Protein AF-A0A2D6XL94-F1 (afdb_monomer_lite)

Sequence (128 aa):
MTKGVNNSNVMLLAEIIRPNKVKEWHERGYIGLADEISCDECKLSYSVQDYHTLMDAQKLAYFFFTEPNSMGLFLLCHGCLFKKIKKISGDELVDLIIMDEGHEYKCKFYPEDGEPDNPLFGESTPEW

Structure (mmCIF, N/CA/C/O backbone):
data_AF-A0A2D6XL94-F1
#
_entry.id   AF-A0A2D6XL94-F1
#
loop_
_atom_site.group_PDB
_atom_site.id
_atom_site.type_symbol
_atom_site.label_atom_id
_atom_site.label_alt_id
_atom_site.label_comp_id
_atom_site.label_asym_id
_atom_site.label_entity_id
_atom_site.label_seq_id
_atom_site.pdbx_PDB_ins_code
_atom_site.Cartn_x
_atom_site.Cartn_y
_atom_site.Cartn_z
_atom_site.occupancy
_atom_site.B_iso_or_equiv
_atom_site.auth_seq_id
_atom_site.auth_comp_id
_atom_site.auth_asym_id
_atom_site.auth_atom_id
_atom_site.pdbx_PDB_model_num
ATOM 1 N N . MET A 1 1 ? 32.837 -3.245 -28.653 1.00 38.38 1 MET A N 1
ATOM 2 C CA . MET A 1 1 ? 32.687 -3.413 -27.193 1.00 38.38 1 MET A CA 1
ATOM 3 C C . MET A 1 1 ? 31.223 -3.698 -26.924 1.00 38.38 1 MET A C 1
ATOM 5 O O . MET A 1 1 ? 30.390 -2.819 -27.091 1.00 38.38 1 MET A O 1
ATOM 9 N N . THR A 1 2 ? 30.908 -4.963 -26.671 1.00 39.50 2 THR A N 1
ATOM 10 C CA . THR A 1 2 ? 29.567 -5.466 -26.363 1.00 39.50 2 THR A CA 1
ATOM 11 C C . THR A 1 2 ? 29.091 -4.845 -25.054 1.00 39.50 2 THR A C 1
ATOM 13 O O . THR A 1 2 ? 29.718 -5.054 -24.017 1.00 39.50 2 THR A O 1
ATOM 16 N N . LYS A 1 3 ? 28.014 -4.052 -25.101 1.00 43.09 3 LYS A N 1
ATOM 17 C CA . LYS A 1 3 ? 27.296 -3.639 -23.892 1.00 43.09 3 LYS A CA 1
ATOM 18 C C . LYS A 1 3 ? 26.791 -4.921 -23.231 1.00 43.09 3 LYS A C 1
ATOM 20 O O . LYS A 1 3 ? 25.968 -5.619 -23.815 1.00 43.09 3 LYS A O 1
ATOM 25 N N . GLY A 1 4 ? 27.368 -5.268 -22.084 1.00 38.53 4 GLY A N 1
ATOM 26 C CA . GLY A 1 4 ? 26.878 -6.359 -21.256 1.00 38.53 4 GLY A CA 1
ATOM 27 C C . GLY A 1 4 ? 25.450 -6.031 -20.852 1.00 38.53 4 GLY A C 1
ATOM 28 O O . GLY A 1 4 ? 25.217 -5.044 -20.159 1.00 38.53 4 GLY A O 1
ATOM 29 N N . VAL A 1 5 ? 24.504 -6.814 -21.356 1.00 41.00 5 VAL A N 1
ATOM 30 C CA . VAL A 1 5 ? 23.124 -6.794 -20.889 1.00 41.00 5 VAL A CA 1
ATOM 31 C C . VAL A 1 5 ? 23.159 -7.447 -19.512 1.00 41.00 5 VAL A C 1
ATOM 33 O O . VAL A 1 5 ? 23.212 -8.671 -19.403 1.00 41.00 5 VAL A O 1
ATOM 36 N N . ASN A 1 6 ? 23.219 -6.635 -18.458 1.00 44.09 6 ASN A N 1
ATOM 37 C CA . ASN A 1 6 ? 22.933 -7.105 -17.109 1.00 44.09 6 ASN A CA 1
ATOM 38 C C . ASN A 1 6 ? 21.422 -7.350 -17.033 1.00 44.09 6 ASN A C 1
ATOM 40 O O . ASN A 1 6 ? 20.686 -6.511 -16.533 1.00 44.09 6 ASN A O 1
ATOM 44 N N . ASN A 1 7 ? 20.966 -8.487 -17.564 1.00 45.91 7 ASN A N 1
ATOM 45 C CA . ASN A 1 7 ? 19.612 -8.991 -17.344 1.00 45.91 7 ASN A CA 1
ATOM 46 C C . ASN A 1 7 ? 19.527 -9.538 -15.916 1.00 45.91 7 ASN A C 1
ATOM 48 O O . ASN A 1 7 ? 19.499 -10.748 -15.687 1.00 45.91 7 ASN A O 1
ATOM 52 N N . SER A 1 8 ? 19.539 -8.639 -14.941 1.00 55.88 8 SER A N 1
ATOM 53 C CA . SER A 1 8 ? 19.071 -8.967 -13.606 1.00 55.88 8 SER A CA 1
ATOM 54 C C . SER A 1 8 ? 17.566 -8.752 -13.629 1.00 55.88 8 SER A C 1
ATOM 56 O O . SER A 1 8 ? 17.131 -7.613 -13.509 1.00 55.88 8 SER A O 1
ATOM 58 N N . ASN A 1 9 ? 16.775 -9.817 -13.808 1.00 67.50 9 ASN A N 1
ATOM 59 C CA . ASN A 1 9 ? 15.337 -9.746 -13.533 1.00 67.50 9 ASN A CA 1
ATOM 60 C C . ASN A 1 9 ? 15.182 -9.202 -12.109 1.00 67.50 9 ASN A C 1
ATOM 62 O O . ASN A 1 9 ? 15.550 -9.874 -11.141 1.00 67.50 9 ASN A O 1
ATOM 66 N N . VAL A 1 10 ? 14.718 -7.961 -11.982 1.00 79.94 10 VAL A N 1
ATOM 67 C CA . VAL A 1 10 ? 14.484 -7.349 -10.678 1.00 79.94 10 VAL A CA 1
ATOM 68 C C . VAL A 1 10 ? 13.266 -8.049 -10.094 1.00 79.94 10 VAL A C 1
ATOM 70 O O . VAL A 1 10 ? 12.184 -8.012 -10.673 1.00 79.94 10 VAL A O 1
ATOM 73 N N . MET A 1 11 ? 13.460 -8.729 -8.967 1.00 87.81 11 MET A N 1
ATOM 74 C CA . MET A 1 11 ? 12.372 -9.312 -8.193 1.00 87.81 11 MET A CA 1
ATOM 75 C C . MET A 1 11 ? 12.003 -8.334 -7.085 1.00 87.81 11 MET A C 1
ATOM 77 O O . MET A 1 11 ? 12.845 -7.973 -6.262 1.00 87.81 11 MET A O 1
ATOM 81 N N . LEU A 1 12 ? 10.750 -7.896 -7.083 1.00 92.50 12 LEU A N 1
ATOM 82 C CA . LEU A 1 12 ? 10.195 -7.005 -6.076 1.00 92.50 12 LEU A CA 1
ATOM 83 C C . LEU A 1 12 ? 9.284 -7.779 -5.130 1.00 92.50 12 LEU A C 1
ATOM 85 O O . LEU A 1 12 ? 8.589 -8.701 -5.549 1.00 92.50 12 LEU A O 1
ATOM 89 N N . LEU A 1 13 ? 9.270 -7.377 -3.861 1.00 93.31 13 LEU A N 1
ATOM 90 C CA . LEU A 1 13 ? 8.427 -7.965 -2.826 1.00 93.31 13 LEU A CA 1
ATOM 91 C C . LEU A 1 13 ? 7.528 -6.883 -2.226 1.00 93.31 13 LEU A C 1
ATOM 93 O O . LEU A 1 13 ? 8.007 -5.813 -1.848 1.00 93.31 13 LEU A O 1
ATOM 97 N N . ALA A 1 14 ? 6.238 -7.179 -2.119 1.00 95.25 14 ALA A N 1
ATOM 98 C CA . ALA A 1 14 ? 5.270 -6.353 -1.415 1.00 95.25 14 ALA A CA 1
ATOM 99 C C . ALA A 1 14 ? 4.402 -7.231 -0.504 1.00 95.25 14 ALA A C 1
ATOM 101 O O . ALA A 1 14 ? 3.930 -8.276 -0.934 1.00 95.25 14 ALA A O 1
ATOM 102 N N . GLU A 1 15 ? 4.165 -6.818 0.737 1.00 96.31 15 GLU A N 1
ATOM 103 C CA . GLU A 1 15 ? 3.280 -7.523 1.674 1.00 96.31 15 GLU A CA 1
ATOM 104 C C . GLU A 1 15 ? 2.007 -6.719 1.906 1.00 96.31 15 GLU A C 1
ATOM 106 O O . GLU A 1 15 ? 2.074 -5.558 2.304 1.00 96.31 15 GLU A O 1
ATOM 111 N N . ILE A 1 16 ? 0.848 -7.330 1.666 1.00 96.94 16 ILE A N 1
ATOM 112 C CA . ILE A 1 16 ? -0.456 -6.723 1.923 1.00 96.94 16 ILE A CA 1
ATOM 113 C C . ILE A 1 16 ? -0.661 -6.550 3.427 1.00 96.94 16 ILE A C 1
ATOM 115 O O . ILE A 1 16 ? -0.489 -7.476 4.217 1.00 96.94 16 ILE A O 1
ATOM 119 N N . ILE A 1 17 ? -1.129 -5.369 3.824 1.00 96.75 17 ILE A N 1
ATOM 120 C CA . ILE A 1 17 ? -1.487 -5.092 5.214 1.00 96.75 17 ILE A CA 1
ATOM 121 C C . ILE A 1 17 ? -2.989 -5.229 5.363 1.00 96.75 17 ILE A C 1
ATOM 123 O O . ILE A 1 17 ? -3.753 -4.353 4.959 1.00 96.75 17 ILE A O 1
ATOM 127 N N . ARG A 1 18 ? -3.425 -6.330 5.968 1.00 96.50 18 ARG A N 1
ATOM 128 C CA . ARG A 1 18 ? -4.836 -6.550 6.290 1.00 96.50 18 ARG A CA 1
ATOM 129 C C . ARG A 1 18 ? -5.284 -5.632 7.445 1.00 96.50 18 ARG A C 1
ATOM 131 O O . ARG A 1 18 ? -4.485 -5.358 8.344 1.00 96.50 18 ARG A O 1
ATOM 138 N N . PRO A 1 19 ? -6.552 -5.176 7.486 1.00 96.50 19 PRO A N 1
ATOM 139 C CA . PRO A 1 19 ? -7.031 -4.253 8.520 1.00 96.50 19 PRO A CA 1
ATOM 140 C C . PRO A 1 19 ? -6.861 -4.805 9.945 1.00 96.50 19 PRO A C 1
ATOM 142 O O . PRO A 1 19 ? -6.456 -4.086 10.855 1.00 96.50 19 PRO A O 1
ATOM 145 N N . ASN A 1 20 ? -7.083 -6.111 10.129 1.00 95.50 20 ASN A N 1
ATOM 146 C CA . ASN A 1 20 ? -6.891 -6.823 11.399 1.00 95.50 20 ASN A CA 1
ATOM 147 C C . ASN A 1 20 ? -5.420 -6.878 11.869 1.00 95.50 20 ASN A C 1
ATOM 149 O O . ASN A 1 20 ? -5.170 -7.182 13.034 1.00 95.50 20 ASN A O 1
ATOM 153 N N . LYS A 1 21 ? -4.453 -6.578 10.994 1.00 95.88 21 LYS A N 1
ATOM 154 C CA . LYS A 1 21 ? -3.016 -6.558 11.297 1.00 95.88 21 LYS A CA 1
ATOM 155 C C . LYS A 1 21 ? -2.472 -5.170 11.618 1.00 95.88 21 LYS A C 1
ATOM 157 O O . LYS A 1 21 ? -1.360 -5.078 12.127 1.00 95.88 21 LYS A O 1
ATOM 162 N N . VAL A 1 22 ? -3.229 -4.094 11.384 1.00 96.06 22 VAL A N 1
ATOM 163 C CA . VAL A 1 22 ? -2.741 -2.714 11.591 1.00 96.06 22 VAL A CA 1
ATOM 164 C C . VAL A 1 22 ? -2.265 -2.491 13.027 1.00 96.06 22 VAL A C 1
ATOM 166 O O . VAL A 1 22 ? -1.158 -2.001 13.238 1.00 96.06 22 VAL A O 1
ATOM 169 N N . LYS A 1 23 ? -3.041 -2.944 14.018 1.00 96.06 23 LYS A N 1
ATOM 170 C CA . LYS A 1 23 ? -2.662 -2.837 15.433 1.00 96.06 23 LYS A CA 1
ATOM 171 C C . LYS A 1 23 ? -1.370 -3.595 15.758 1.00 96.06 23 LYS A C 1
ATOM 173 O O . LYS A 1 23 ? -0.511 -3.064 16.452 1.00 96.06 23 LYS A O 1
ATOM 178 N N . GLU A 1 24 ? -1.216 -4.809 15.232 1.00 95.19 24 GLU A N 1
ATOM 179 C CA . GLU A 1 24 ? -0.003 -5.617 15.418 1.00 95.19 24 GLU A CA 1
ATOM 180 C C . GLU A 1 24 ? 1.229 -4.901 14.838 1.00 95.19 24 GLU A C 1
ATOM 182 O O . GLU A 1 24 ? 2.286 -4.843 15.464 1.00 95.19 24 GLU A O 1
ATOM 187 N N . TRP A 1 25 ? 1.095 -4.303 13.654 1.00 94.81 25 TRP A N 1
ATOM 188 C CA . TRP A 1 25 ? 2.176 -3.554 13.013 1.00 94.81 25 TRP A CA 1
ATOM 189 C C . TRP A 1 25 ? 2.484 -2.217 13.695 1.00 94.81 25 TRP A C 1
ATOM 191 O O . TRP A 1 25 ? 3.644 -1.797 13.714 1.00 94.81 25 TRP A O 1
ATOM 201 N N . HIS A 1 26 ? 1.484 -1.581 14.305 1.00 95.75 26 HIS A N 1
ATOM 202 C CA . HIS A 1 26 ? 1.680 -0.426 15.176 1.00 95.75 26 HIS A CA 1
ATOM 203 C C . HIS A 1 26 ? 2.495 -0.787 16.425 1.00 95.75 26 HIS A C 1
ATOM 205 O O . HIS A 1 26 ? 3.475 -0.114 16.731 1.00 95.75 26 HIS A O 1
ATOM 211 N N . GLU A 1 27 ? 2.160 -1.889 17.103 1.00 96.44 27 GLU A N 1
ATOM 212 C CA . GLU A 1 27 ? 2.901 -2.374 18.281 1.00 96.44 27 GLU A CA 1
ATOM 213 C C . GLU A 1 27 ? 4.369 -2.702 17.956 1.00 96.44 27 GLU A C 1
ATOM 215 O O . GLU A 1 27 ? 5.249 -2.569 18.807 1.00 96.44 27 GLU A O 1
ATOM 220 N N . ARG A 1 28 ? 4.650 -3.080 16.704 1.00 94.06 28 ARG A N 1
ATOM 221 C CA . ARG A 1 28 ? 6.005 -3.304 16.176 1.00 94.06 28 ARG A CA 1
ATOM 222 C C . ARG A 1 28 ? 6.726 -2.021 15.732 1.00 94.06 28 ARG A C 1
ATOM 224 O O . ARG A 1 28 ? 7.903 -2.087 15.389 1.00 94.06 28 ARG A O 1
ATOM 231 N N . GLY A 1 29 ? 6.049 -0.872 15.732 1.00 93.69 29 GLY A N 1
ATOM 232 C CA . GLY A 1 29 ? 6.619 0.436 15.397 1.00 93.69 29 GLY A CA 1
ATOM 233 C C . GLY A 1 29 ? 6.666 0.777 13.904 1.00 93.69 29 GLY A C 1
ATOM 234 O O . GLY A 1 29 ? 7.317 1.753 13.539 1.00 93.69 29 GLY A O 1
ATOM 235 N N . TYR A 1 30 ? 5.993 0.008 13.042 1.00 91.81 30 TYR A N 1
ATOM 236 C CA . TYR A 1 30 ? 5.971 0.255 11.591 1.00 91.81 30 TYR A CA 1
ATOM 237 C C . TYR A 1 30 ? 4.801 1.132 11.136 1.00 91.81 30 TYR A C 1
ATOM 239 O O . TYR A 1 30 ? 4.859 1.720 10.060 1.00 91.81 30 TYR A O 1
ATOM 247 N N . ILE A 1 31 ? 3.743 1.231 11.946 1.00 94.75 31 ILE A N 1
ATOM 248 C CA . ILE A 1 31 ? 2.592 2.108 11.698 1.00 94.75 31 ILE A CA 1
ATOM 249 C C . ILE A 1 31 ? 2.478 3.097 12.856 1.00 94.75 31 ILE A C 1
ATOM 251 O O . ILE A 1 31 ? 2.540 2.713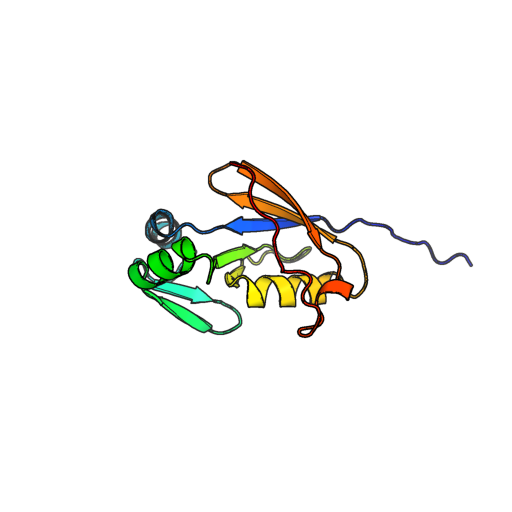 14.023 1.00 94.75 31 ILE A O 1
ATOM 255 N N . GLY A 1 32 ? 2.323 4.384 12.541 1.00 91.75 32 GLY A N 1
ATOM 256 C CA . GLY A 1 32 ? 2.335 5.452 13.545 1.00 91.75 32 GLY A CA 1
ATOM 257 C C . GLY A 1 32 ? 1.148 5.425 14.512 1.00 91.75 32 GLY A C 1
ATOM 258 O O . GLY A 1 32 ? 1.316 5.761 15.682 1.00 91.75 32 GLY A O 1
ATOM 259 N N . LEU A 1 33 ? -0.028 4.993 14.049 1.00 92.44 33 LEU A N 1
ATOM 260 C CA . LEU A 1 33 ? -1.273 4.967 14.820 1.00 92.44 33 LEU A CA 1
ATOM 261 C C . LEU A 1 33 ? -1.901 3.568 14.789 1.00 92.44 33 LEU A C 1
ATOM 263 O O . LEU A 1 33 ? -1.807 2.858 13.793 1.00 92.44 33 LEU A O 1
ATOM 267 N N . ALA A 1 34 ? -2.539 3.166 15.889 1.00 93.31 34 ALA A N 1
ATOM 268 C CA . ALA A 1 34 ? -3.139 1.835 16.022 1.00 93.31 34 ALA A CA 1
ATOM 269 C C . ALA A 1 34 ? -4.462 1.681 15.250 1.00 93.31 34 ALA A C 1
ATOM 271 O O . ALA A 1 34 ? -4.881 0.561 14.954 1.00 93.31 34 ALA A O 1
ATOM 272 N N . ASP A 1 35 ? -5.134 2.798 14.981 1.00 95.75 35 ASP A N 1
ATOM 273 C CA . ASP A 1 35 ? -6.485 2.911 14.433 1.00 95.75 35 ASP A CA 1
ATOM 274 C C . ASP A 1 35 ? -6.533 3.645 13.084 1.00 95.75 35 ASP A C 1
ATOM 276 O O . ASP A 1 35 ? -7.615 3.845 12.531 1.00 95.75 35 ASP A O 1
ATOM 280 N N . GLU A 1 36 ? -5.373 3.970 12.512 1.00 96.88 36 GLU A N 1
ATOM 281 C CA . GLU A 1 36 ? -5.232 4.614 11.207 1.00 96.88 36 GLU A CA 1
ATOM 282 C C . GLU A 1 36 ? -4.129 3.934 10.383 1.00 96.88 36 GLU A C 1
ATOM 284 O O . GLU A 1 36 ? -3.124 3.465 10.916 1.00 96.88 36 GLU A O 1
ATOM 289 N N . ILE A 1 37 ? -4.298 3.914 9.062 1.00 97.69 37 ILE A N 1
ATOM 290 C CA . ILE A 1 37 ? -3.259 3.538 8.103 1.00 97.69 37 ILE A CA 1
ATOM 291 C C . ILE A 1 37 ? -3.041 4.686 7.114 1.00 97.69 37 ILE A C 1
ATOM 293 O O . ILE A 1 37 ? -4.005 5.289 6.644 1.00 97.69 37 ILE A O 1
ATOM 297 N N . SER A 1 38 ? -1.783 5.005 6.796 1.00 97.69 38 SER A N 1
ATOM 298 C CA . SER A 1 38 ? -1.431 6.155 5.953 1.00 97.69 38 SER A CA 1
ATOM 299 C C . SER A 1 38 ? -0.343 5.815 4.945 1.00 97.69 38 SER A C 1
ATOM 301 O O . SER A 1 38 ? 0.567 5.050 5.235 1.00 97.69 38 SER A O 1
ATOM 303 N N . CYS A 1 39 ? -0.438 6.373 3.739 1.00 97.88 39 CYS A N 1
ATOM 304 C CA . CYS A 1 39 ? 0.550 6.147 2.686 1.00 97.88 39 CYS A CA 1
ATOM 305 C C . CYS A 1 39 ? 1.757 7.060 2.898 1.00 97.88 39 CYS A C 1
ATOM 307 O O . CYS A 1 39 ? 1.608 8.282 2.952 1.00 97.88 39 CYS A O 1
ATOM 309 N N . ASP A 1 40 ? 2.962 6.503 2.894 1.00 96.12 40 ASP A N 1
ATOM 310 C CA . ASP A 1 40 ? 4.195 7.267 3.055 1.00 96.12 40 ASP A CA 1
ATOM 311 C C . ASP A 1 40 ? 4.446 8.260 1.914 1.00 96.12 40 ASP A C 1
ATOM 313 O O . ASP A 1 40 ? 5.082 9.291 2.143 1.00 96.12 40 ASP A O 1
ATOM 317 N N . GLU A 1 41 ? 3.929 8.006 0.707 1.00 95.38 41 GLU A N 1
ATOM 318 C CA . GLU A 1 41 ? 4.156 8.866 -0.463 1.00 95.38 4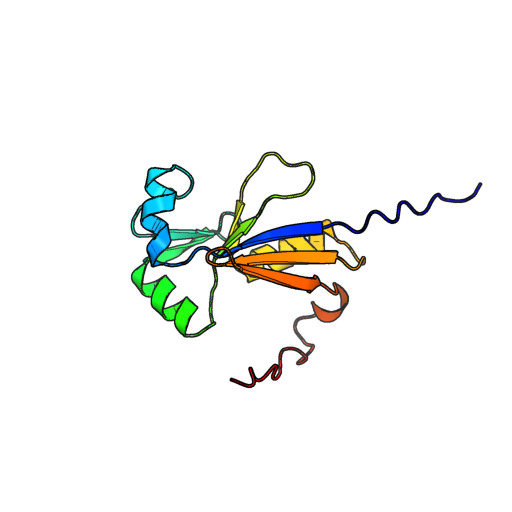1 GLU A CA 1
ATOM 319 C C . GLU A 1 41 ? 3.032 9.895 -0.662 1.00 95.38 41 GLU A C 1
ATOM 321 O O . GLU A 1 41 ? 3.297 11.095 -0.644 1.00 95.38 41 GLU A O 1
ATOM 326 N N . CYS A 1 42 ? 1.772 9.469 -0.818 1.00 97.06 42 CYS A N 1
ATOM 327 C CA . CYS A 1 42 ? 0.663 10.401 -1.082 1.00 97.06 42 CYS A CA 1
ATOM 328 C C . CYS A 1 42 ? -0.018 10.963 0.171 1.00 97.06 42 CYS A C 1
ATOM 330 O O . CYS A 1 42 ? -0.888 11.821 0.038 1.00 97.06 42 CYS A O 1
ATOM 332 N N . LYS A 1 43 ? 0.347 10.481 1.367 1.00 96.56 43 LYS A N 1
ATOM 333 C CA . LYS A 1 43 ? -0.207 10.906 2.665 1.00 96.56 43 LYS A CA 1
ATOM 334 C C . LYS A 1 43 ? -1.715 10.703 2.841 1.00 96.56 43 LYS A C 1
ATOM 336 O O . LYS A 1 43 ? -2.269 11.173 3.828 1.00 96.56 43 LYS A O 1
ATOM 341 N N . LEU A 1 44 ? -2.378 9.987 1.926 1.00 96.19 44 LEU A N 1
ATOM 342 C CA . LEU A 1 44 ? -3.757 9.549 2.134 1.00 96.19 44 LEU A CA 1
ATOM 343 C C . LEU A 1 44 ? -3.800 8.593 3.323 1.00 96.19 44 LEU A C 1
ATOM 345 O O . LEU A 1 44 ? -3.096 7.574 3.314 1.00 96.19 44 LEU A O 1
ATOM 349 N N . SER A 1 45 ? -4.635 8.932 4.300 1.00 97.06 45 SER A N 1
ATOM 350 C CA . SER A 1 45 ? -4.889 8.131 5.485 1.00 97.06 45 SER A CA 1
ATOM 351 C C . SER A 1 45 ? -6.363 7.771 5.610 1.00 97.06 45 SER A C 1
ATOM 353 O O . SER A 1 45 ? -7.242 8.483 5.120 1.00 97.06 45 SER A O 1
ATOM 355 N N . TYR A 1 46 ? -6.614 6.634 6.250 1.00 97.81 46 TYR A N 1
ATOM 356 C CA . TYR A 1 46 ? -7.948 6.131 6.542 1.00 97.81 46 TYR A CA 1
ATOM 357 C C . TYR A 1 46 ? -7.960 5.538 7.940 1.00 97.81 46 TYR A C 1
ATOM 359 O O . TYR A 1 46 ? -6.990 4.894 8.352 1.00 97.81 46 TYR A O 1
ATOM 367 N N . SER A 1 47 ? -9.087 5.685 8.637 1.00 98.38 47 SER A N 1
ATOM 368 C CA . SER A 1 47 ? -9.334 4.872 9.824 1.00 98.38 47 SER A CA 1
ATOM 369 C C . SER A 1 47 ? -9.278 3.386 9.448 1.00 98.38 47 SER A C 1
ATOM 371 O O . SER A 1 47 ? -9.582 3.011 8.312 1.00 98.38 47 SER A O 1
ATOM 373 N N . VAL A 1 48 ? -8.922 2.508 10.387 1.00 97.69 48 VAL A N 1
ATOM 374 C CA . VAL A 1 48 ? -8.900 1.053 10.137 1.00 97.69 48 VAL A CA 1
ATOM 375 C C . VAL A 1 48 ? -10.271 0.543 9.673 1.00 97.69 48 VAL A C 1
ATOM 377 O O . VAL A 1 48 ? -10.337 -0.361 8.841 1.00 97.69 48 VAL A O 1
ATOM 380 N N . GLN A 1 49 ? -11.364 1.143 10.155 1.00 97.94 49 GLN A N 1
ATOM 381 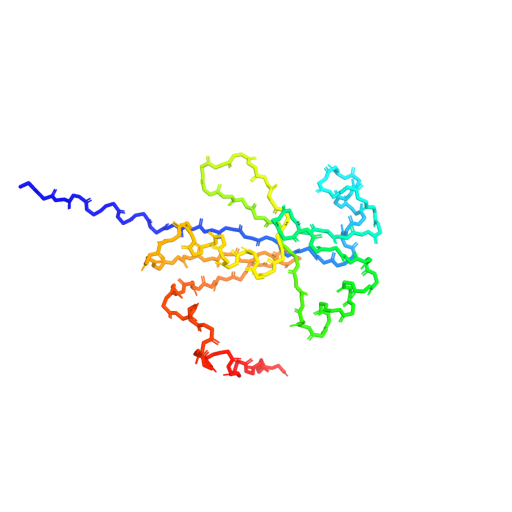C CA . GLN A 1 49 ? -12.725 0.793 9.744 1.00 97.94 49 GLN A CA 1
ATOM 382 C C . GLN A 1 49 ? -13.021 1.196 8.289 1.00 97.94 49 GLN A C 1
ATOM 384 O O . GLN A 1 49 ? -13.568 0.396 7.523 1.00 97.94 49 GLN A O 1
ATOM 389 N N . ASP A 1 50 ? -12.643 2.412 7.889 1.00 98.25 50 ASP A N 1
ATOM 390 C CA . ASP A 1 50 ? -12.803 2.858 6.501 1.00 98.25 50 ASP A CA 1
ATOM 391 C C . ASP A 1 50 ? -11.911 2.039 5.572 1.00 98.25 50 ASP A C 1
ATOM 393 O O . ASP A 1 50 ? -12.348 1.601 4.507 1.00 98.25 50 ASP A O 1
ATOM 397 N N . TYR A 1 51 ? -10.677 1.765 6.002 1.00 98.00 51 TYR A N 1
ATOM 398 C CA . TYR A 1 51 ? -9.755 0.927 5.253 1.00 98.00 51 TYR A CA 1
ATOM 399 C C . TYR A 1 51 ? -10.315 -0.481 5.040 1.00 98.00 51 TYR A C 1
ATOM 401 O O . TYR A 1 51 ? -10.282 -0.973 3.916 1.00 98.00 51 TYR A O 1
ATOM 409 N N . HIS A 1 52 ? -10.891 -1.101 6.074 1.00 97.81 52 HIS A N 1
ATOM 410 C CA . HIS A 1 52 ? -11.557 -2.398 5.954 1.00 97.81 52 HIS A CA 1
ATOM 411 C C . HIS A 1 52 ? -12.636 -2.380 4.869 1.00 97.81 52 HIS A C 1
ATOM 413 O O . HIS A 1 52 ? -12.630 -3.217 3.972 1.00 97.81 52 HIS A O 1
ATOM 419 N N . THR A 1 53 ? -13.504 -1.367 4.892 1.00 97.94 53 THR A N 1
ATOM 420 C CA . THR A 1 53 ? -14.572 -1.209 3.894 1.00 97.94 53 THR A CA 1
ATOM 421 C C . THR A 1 53 ? -14.012 -1.047 2.477 1.00 97.94 53 THR A C 1
ATOM 423 O O . THR A 1 53 ? -14.505 -1.663 1.532 1.00 97.94 53 THR A O 1
ATOM 426 N N . LEU A 1 54 ? -12.970 -0.227 2.309 1.00 97.38 54 LEU A N 1
ATOM 427 C CA . LEU A 1 54 ? -12.344 0.017 1.008 1.00 97.38 54 LEU A CA 1
ATOM 428 C C . LEU A 1 54 ? -11.596 -1.207 0.475 1.00 97.38 54 LEU A C 1
ATOM 430 O O . LEU A 1 54 ? -11.585 -1.428 -0.738 1.00 97.38 54 LEU A O 1
ATOM 434 N N . MET A 1 55 ? -10.976 -1.984 1.359 1.00 96.06 55 MET A N 1
ATOM 435 C CA . MET A 1 55 ? -10.259 -3.199 0.996 1.00 96.06 55 MET A CA 1
ATOM 436 C C . MET A 1 55 ? -11.217 -4.316 0.593 1.00 96.06 55 MET A C 1
ATOM 438 O O . MET A 1 55 ? -11.012 -4.928 -0.454 1.00 96.06 55 MET A O 1
ATOM 442 N N . ASP A 1 56 ? -12.295 -4.527 1.352 1.00 95.69 56 ASP A N 1
ATOM 443 C CA . ASP A 1 56 ? -13.341 -5.501 1.016 1.00 95.69 56 ASP A CA 1
ATOM 444 C C . ASP A 1 56 ? -13.995 -5.180 -0.333 1.00 95.69 56 ASP A C 1
ATOM 446 O O . ASP A 1 56 ? -14.253 -6.068 -1.143 1.00 95.69 56 ASP A O 1
ATOM 450 N N . ALA A 1 57 ? -14.203 -3.890 -0.616 1.00 96.25 57 ALA A N 1
ATOM 451 C CA . ALA A 1 57 ? -14.708 -3.412 -1.901 1.00 96.25 57 ALA A CA 1
ATOM 452 C C . ALA A 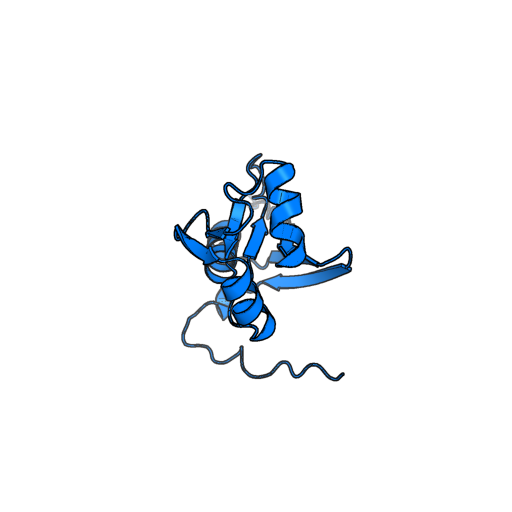1 57 ? -13.650 -3.405 -3.026 1.00 96.25 57 ALA A C 1
ATOM 454 O O . ALA A 1 57 ? -13.933 -2.911 -4.122 1.00 96.25 57 ALA A O 1
ATOM 455 N N . GLN A 1 58 ? -12.430 -3.891 -2.758 1.00 93.69 58 GLN A N 1
ATOM 456 C CA . GLN A 1 58 ? -11.290 -3.919 -3.682 1.00 93.69 58 GLN A CA 1
ATOM 457 C C . GLN A 1 58 ? -10.955 -2.543 -4.287 1.00 93.69 58 GLN A C 1
ATOM 459 O O . GLN A 1 58 ? -10.487 -2.430 -5.418 1.00 93.69 58 GLN A O 1
ATOM 464 N N . LYS A 1 59 ? -11.211 -1.463 -3.541 1.00 95.19 59 LYS A N 1
ATOM 465 C CA . LYS A 1 59 ? -10.924 -0.083 -3.963 1.00 95.19 59 LYS A CA 1
ATOM 466 C C . LYS A 1 59 ? -9.565 0.406 -3.497 1.00 95.19 59 LYS A C 1
ATOM 468 O O . LYS A 1 59 ? -8.992 1.295 -4.122 1.00 95.19 59 LYS A O 1
ATOM 473 N N . LEU A 1 60 ? -9.053 -0.139 -2.397 1.00 94.81 60 LEU A N 1
ATOM 474 C CA . LEU A 1 60 ? -7.787 0.282 -1.819 1.00 94.81 60 LEU A CA 1
ATOM 475 C C . LEU A 1 60 ? -7.113 -0.879 -1.092 1.00 94.81 60 LEU A C 1
ATOM 477 O O . LEU A 1 60 ? -7.757 -1.622 -0.366 1.00 94.81 60 LEU A O 1
ATOM 481 N N . ALA A 1 61 ? -5.800 -0.981 -1.243 1.00 96.88 61 ALA A N 1
ATOM 482 C CA . ALA A 1 61 ? -4.952 -1.870 -0.468 1.00 96.88 61 ALA A CA 1
ATOM 483 C C . ALA A 1 61 ? -3.668 -1.114 -0.125 1.00 96.88 61 ALA A C 1
ATOM 485 O O . ALA A 1 61 ? -3.181 -0.325 -0.948 1.00 96.88 61 ALA A O 1
ATOM 486 N N . TYR A 1 62 ? -3.155 -1.346 1.079 1.00 97.81 62 TYR A N 1
ATOM 487 C CA . TYR A 1 62 ? -1.848 -0.878 1.524 1.00 97.81 62 TYR A CA 1
ATOM 488 C C . TYR A 1 62 ? -0.864 -2.037 1.582 1.00 97.81 62 TYR A C 1
ATOM 490 O O . TYR A 1 62 ? -1.233 -3.168 1.903 1.00 97.81 62 TYR A O 1
ATOM 498 N N . PHE A 1 63 ? 0.392 -1.726 1.288 1.00 97.62 63 PHE A N 1
ATOM 499 C CA . PHE A 1 63 ? 1.474 -2.683 1.193 1.00 97.62 63 PHE A CA 1
ATOM 500 C C . PHE A 1 63 ? 2.684 -2.180 1.961 1.00 97.62 63 PHE A C 1
ATOM 502 O O . PHE A 1 63 ? 3.040 -1.004 1.849 1.00 97.62 63 PHE A O 1
ATOM 509 N N . PHE A 1 64 ? 3.361 -3.084 2.6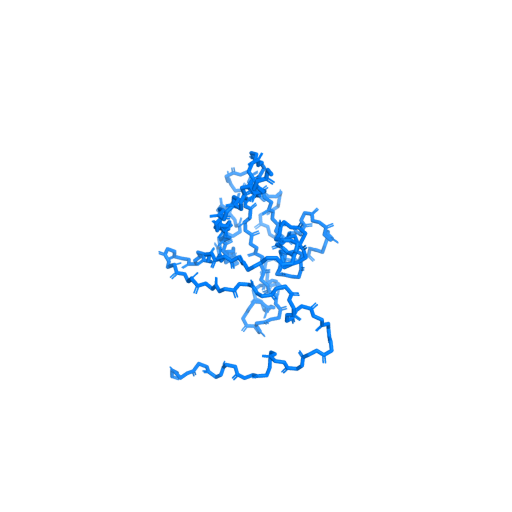56 1.00 96.88 64 PHE A N 1
ATOM 510 C CA . PHE A 1 64 ? 4.768 -2.896 2.951 1.00 96.88 64 PHE A CA 1
ATOM 511 C C . PHE A 1 64 ? 5.591 -3.223 1.711 1.00 96.88 64 PHE A C 1
ATOM 513 O O . PHE A 1 64 ? 5.418 -4.275 1.101 1.00 96.88 64 PHE A O 1
ATOM 520 N N . PHE A 1 65 ? 6.483 -2.317 1.336 1.00 95.31 65 PHE A N 1
ATOM 521 C CA . PHE A 1 65 ? 7.333 -2.446 0.164 1.00 95.31 65 PHE A CA 1
ATOM 522 C C . PHE A 1 65 ? 8.780 -2.126 0.519 1.00 95.31 65 PHE A C 1
ATOM 524 O O . PHE A 1 65 ? 9.070 -1.083 1.107 1.00 95.31 65 PHE A O 1
ATOM 531 N N . THR A 1 66 ? 9.692 -3.007 0.124 1.00 90.50 66 THR A N 1
ATOM 532 C CA . THR A 1 66 ? 11.137 -2.793 0.217 1.00 90.50 66 THR A CA 1
ATOM 533 C C . THR A 1 66 ? 11.695 -2.502 -1.164 1.00 90.50 66 THR A C 1
ATOM 535 O O . THR A 1 66 ? 11.625 -3.317 -2.083 1.00 90.50 66 THR A O 1
ATOM 538 N N . GLU A 1 67 ? 12.273 -1.314 -1.318 1.00 85.88 67 GLU A N 1
ATOM 539 C CA . GLU A 1 67 ? 12.935 -0.940 -2.563 1.00 85.88 67 GLU A CA 1
ATOM 540 C C . GLU A 1 67 ? 14.274 -1.689 -2.696 1.00 85.88 67 GLU A C 1
ATOM 542 O O . GLU A 1 67 ? 15.028 -1.768 -1.718 1.00 85.88 67 GLU A O 1
ATOM 547 N N . PRO A 1 68 ? 14.622 -2.214 -3.887 1.00 80.56 68 PRO A N 1
ATOM 548 C CA . PRO A 1 68 ? 15.921 -2.831 -4.109 1.00 80.56 68 PRO A CA 1
ATOM 549 C C . PRO A 1 68 ? 17.043 -1.852 -3.766 1.00 80.56 68 PRO A C 1
ATOM 551 O O . PRO A 1 68 ? 17.046 -0.713 -4.229 1.00 80.56 68 PRO A O 1
ATOM 554 N N . ASN A 1 69 ? 18.025 -2.306 -2.988 1.00 80.38 69 ASN A N 1
ATOM 555 C CA . ASN A 1 69 ? 19.161 -1.501 -2.516 1.00 80.38 69 ASN A CA 1
ATOM 556 C C . ASN A 1 69 ? 18.813 -0.397 -1.497 1.00 80.38 69 ASN A C 1
ATOM 558 O O . ASN A 1 69 ? 19.685 0.400 -1.151 1.00 80.38 69 ASN A O 1
ATOM 562 N N . SER A 1 70 ? 17.583 -0.361 -0.980 1.00 80.06 70 SER A N 1
ATOM 563 C CA . SER A 1 70 ? 17.206 0.467 0.166 1.00 80.06 70 SER A CA 1
ATOM 564 C C . SER A 1 70 ? 17.058 -0.398 1.415 1.00 80.06 70 SER A C 1
ATOM 566 O O . SER A 1 70 ? 16.535 -1.507 1.354 1.00 80.06 70 SER A O 1
ATOM 568 N N . MET A 1 71 ? 17.483 0.117 2.572 1.00 78.00 71 MET A N 1
ATOM 569 C CA . MET A 1 71 ? 17.130 -0.487 3.867 1.00 78.00 71 MET A CA 1
ATOM 570 C C . MET A 1 71 ? 15.751 -0.026 4.371 1.00 78.00 71 MET A C 1
ATOM 572 O O . MET A 1 71 ? 15.328 -0.427 5.452 1.00 78.00 71 MET A O 1
ATOM 576 N N . GLY A 1 72 ? 15.069 0.850 3.626 1.00 83.38 72 GLY A N 1
ATOM 577 C CA . GLY A 1 72 ? 13.771 1.399 4.002 1.00 83.38 72 GLY A CA 1
ATOM 578 C C . GLY A 1 72 ? 12.618 0.451 3.683 1.00 83.38 72 GLY A C 1
ATOM 579 O O . GLY A 1 72 ? 12.504 -0.037 2.558 1.00 83.38 72 GLY A O 1
ATOM 580 N N . LEU A 1 73 ? 11.747 0.250 4.671 1.00 91.19 73 LEU A N 1
ATOM 581 C CA . LEU A 1 73 ? 10.418 -0.327 4.500 1.00 91.19 73 LEU A CA 1
ATOM 582 C C . LEU A 1 73 ? 9.421 0.820 4.310 1.00 91.19 73 LEU A C 1
ATOM 584 O O . LEU A 1 73 ? 9.365 1.716 5.150 1.00 91.19 73 LEU A O 1
ATOM 588 N N . PHE A 1 74 ? 8.658 0.794 3.223 1.00 94.56 74 PHE A N 1
ATOM 589 C CA . PHE A 1 74 ? 7.665 1.818 2.902 1.00 94.56 74 PHE A CA 1
ATOM 590 C C . PHE A 1 74 ? 6.253 1.265 3.034 1.00 94.56 74 PHE A C 1
ATOM 592 O O . PHE A 1 74 ? 5.978 0.165 2.563 1.00 94.56 74 PHE A O 1
ATOM 599 N N . LEU A 1 75 ? 5.351 2.056 3.602 1.00 96.94 75 LEU A N 1
ATOM 600 C CA . LEU A 1 75 ? 3.920 1.801 3.648 1.00 96.94 75 LEU A CA 1
ATOM 601 C C . LEU A 1 75 ? 3.233 2.527 2.485 1.00 96.94 75 LEU A C 1
ATOM 603 O O . LEU A 1 75 ? 3.032 3.739 2.524 1.00 96.94 75 LEU A O 1
ATOM 607 N N . LEU A 1 76 ? 2.874 1.811 1.421 1.00 97.44 76 LEU A N 1
ATOM 608 C CA . LEU A 1 76 ? 2.345 2.406 0.189 1.00 97.44 76 LEU A CA 1
ATOM 609 C C . LEU A 1 76 ? 0.933 1.911 -0.110 1.00 97.44 76 LEU A C 1
ATOM 611 O O . LEU A 1 76 ? 0.652 0.722 -0.012 1.00 97.44 76 LEU A O 1
ATOM 615 N N . CYS A 1 77 ? 0.044 2.799 -0.557 1.00 97.50 77 CYS A N 1
ATOM 616 C CA . CYS A 1 77 ? -1.193 2.358 -1.205 1.00 97.50 77 CYS A CA 1
ATOM 617 C C . CYS A 1 77 ? -0.890 1.749 -2.587 1.00 97.50 77 CYS A C 1
ATOM 619 O O . CYS A 1 77 ? 0.125 2.096 -3.195 1.00 97.50 77 CYS A O 1
ATOM 621 N N . HIS A 1 78 ? -1.783 0.908 -3.124 1.00 94.19 78 HIS A N 1
ATOM 622 C CA . HIS A 1 78 ? -1.581 0.247 -4.426 1.00 94.19 78 HIS A CA 1
ATOM 623 C C . HIS A 1 78 ? -1.177 1.230 -5.545 1.00 94.19 78 HIS A C 1
ATOM 625 O O . HIS A 1 78 ? -0.261 0.959 -6.315 1.00 94.19 78 HIS A O 1
ATOM 631 N N . GLY A 1 79 ? -1.793 2.417 -5.601 1.00 94.12 79 GLY A N 1
ATOM 632 C CA . GLY A 1 79 ? -1.473 3.425 -6.615 1.00 94.12 79 GLY A CA 1
ATOM 633 C C . GLY A 1 79 ? -0.052 3.991 -6.494 1.00 94.12 79 GLY A C 1
ATOM 634 O O . GLY A 1 79 ? 0.619 4.196 -7.505 1.00 94.12 79 GLY A O 1
ATOM 635 N N . CYS A 1 80 ? 0.432 4.235 -5.272 1.00 96.19 80 CYS A N 1
ATOM 636 C CA . CYS A 1 80 ? 1.817 4.660 -5.042 1.00 96.19 80 CYS A CA 1
ATOM 637 C C . CYS A 1 80 ? 2.802 3.510 -5.255 1.00 96.19 80 CYS A C 1
ATOM 639 O O . CYS A 1 80 ? 3.846 3.729 -5.863 1.00 96.19 80 CYS A O 1
ATOM 641 N N . LEU A 1 81 ? 2.442 2.289 -4.849 1.00 94.94 81 LEU A N 1
ATOM 642 C CA . LEU A 1 81 ? 3.229 1.088 -5.107 1.00 94.94 81 LEU A CA 1
ATOM 643 C C . LEU A 1 81 ? 3.503 0.930 -6.607 1.00 94.94 81 LEU A C 1
ATOM 645 O O . LEU A 1 81 ? 4.661 0.866 -7.002 1.00 94.94 81 LEU A O 1
ATOM 649 N N . PHE A 1 82 ? 2.478 0.957 -7.464 1.00 92.25 82 PHE A N 1
ATOM 650 C CA . PHE A 1 82 ? 2.682 0.805 -8.910 1.00 92.25 82 PHE A CA 1
ATOM 651 C C . PHE A 1 82 ? 3.491 1.949 -9.527 1.00 92.25 82 PHE A C 1
ATOM 653 O O . PHE A 1 82 ? 4.343 1.711 -10.381 1.00 92.25 82 PHE A O 1
ATOM 660 N N . LYS A 1 83 ? 3.302 3.191 -9.059 1.00 92.38 83 LYS A N 1
ATOM 661 C CA . LYS A 1 83 ? 4.155 4.320 -9.472 1.00 92.38 83 LYS A CA 1
ATOM 662 C C . LYS A 1 83 ? 5.614 4.100 -9.074 1.00 92.38 83 LYS A C 1
ATOM 664 O O . LYS A 1 83 ? 6.509 4.424 -9.851 1.00 92.38 83 LYS A O 1
ATOM 669 N N . LYS A 1 84 ? 5.861 3.570 -7.876 1.00 92.44 84 LYS A N 1
ATOM 670 C CA . LYS A 1 84 ? 7.199 3.263 -7.364 1.00 92.44 84 LYS A CA 1
ATOM 671 C C . LYS A 1 84 ? 7.836 2.112 -8.147 1.00 92.44 84 LYS A C 1
ATOM 673 O O . LYS A 1 84 ? 8.966 2.267 -8.596 1.00 92.44 84 LYS A O 1
ATOM 678 N N . ILE A 1 85 ? 7.098 1.030 -8.403 1.00 91.44 85 ILE A N 1
ATOM 679 C CA . ILE A 1 85 ? 7.541 -0.096 -9.240 1.00 91.44 85 ILE A CA 1
ATOM 680 C C . ILE A 1 85 ? 7.911 0.399 -10.640 1.00 91.44 85 ILE A C 1
ATOM 682 O O . ILE A 1 85 ? 9.022 0.133 -11.077 1.00 91.44 85 ILE A O 1
ATOM 686 N N . LYS A 1 86 ? 7.056 1.203 -11.289 1.00 89.69 86 LYS A N 1
ATOM 687 C CA . LYS A 1 86 ? 7.339 1.786 -12.612 1.00 89.69 86 LYS A CA 1
ATOM 688 C C . LYS A 1 86 ? 8.611 2.642 -12.627 1.00 89.69 86 LYS A C 1
ATOM 690 O O . LYS A 1 86 ? 9.380 2.598 -13.579 1.00 89.69 86 LYS A O 1
ATOM 695 N N . LYS A 1 87 ? 8.863 3.418 -11.565 1.00 89.56 87 LYS A N 1
ATOM 696 C CA . LYS A 1 87 ? 10.110 4.197 -11.425 1.00 89.56 87 LYS A CA 1
ATOM 697 C C . LYS A 1 87 ? 11.345 3.294 -11.314 1.00 89.56 87 LYS A C 1
ATOM 699 O O . LYS A 1 87 ? 12.391 3.663 -11.834 1.00 89.56 87 LYS A O 1
ATOM 704 N N . ILE A 1 88 ? 11.233 2.159 -10.620 1.00 88.88 88 ILE A N 1
ATOM 705 C CA . ILE A 1 88 ? 12.332 1.199 -10.425 1.00 88.88 88 ILE A CA 1
ATOM 706 C C . ILE A 1 88 ? 12.592 0.399 -11.705 1.00 88.88 88 ILE A C 1
ATOM 708 O O . ILE A 1 88 ? 13.745 0.216 -12.081 1.00 88.88 88 ILE A O 1
ATOM 712 N N . SER A 1 89 ? 11.529 -0.068 -12.361 1.00 87.81 89 SER A N 1
ATOM 713 C CA . SER A 1 89 ? 11.602 -0.899 -13.563 1.00 87.81 89 SER A CA 1
ATOM 714 C C . SER A 1 89 ? 12.033 -0.121 -14.803 1.00 87.81 89 SER A C 1
ATOM 716 O O . SER A 1 89 ? 12.572 -0.704 -15.739 1.00 87.81 89 SER A O 1
ATOM 718 N N . GLY A 1 90 ? 11.747 1.185 -14.851 1.00 85.81 90 GLY A N 1
ATOM 719 C CA . GLY A 1 90 ? 11.776 1.921 -16.110 1.00 85.81 90 GLY A CA 1
ATOM 720 C C . GLY A 1 90 ? 10.830 1.249 -17.106 1.00 85.81 90 GLY A C 1
ATOM 721 O O . GLY A 1 90 ? 9.662 1.023 -16.785 1.00 85.81 90 GLY A O 1
ATOM 722 N N . ASP A 1 91 ? 11.370 0.865 -18.260 1.00 82.81 91 ASP A N 1
ATOM 723 C CA . ASP A 1 91 ? 10.643 0.174 -19.332 1.00 82.81 91 ASP A CA 1
ATOM 724 C C . ASP A 1 91 ? 10.842 -1.357 -19.313 1.00 82.81 91 ASP A C 1
ATOM 726 O O . ASP A 1 91 ? 10.426 -2.051 -20.238 1.00 82.81 91 ASP A O 1
ATOM 730 N N . GLU A 1 92 ? 11.485 -1.907 -18.277 1.00 85.50 92 GLU A N 1
ATOM 731 C CA . GLU A 1 92 ? 11.750 -3.344 -18.171 1.00 85.50 92 GLU A CA 1
ATOM 732 C C . GLU A 1 92 ? 10.632 -4.103 -17.444 1.00 85.50 92 GLU A C 1
ATOM 734 O O . GLU A 1 92 ? 9.967 -3.590 -16.542 1.00 85.50 92 GLU A O 1
ATOM 739 N N . LEU A 1 93 ? 10.442 -5.369 -17.819 1.00 85.94 93 LEU A N 1
ATOM 740 C CA . LEU A 1 93 ? 9.530 -6.273 -17.124 1.00 85.94 93 LEU A CA 1
ATOM 741 C C . LEU A 1 93 ? 10.075 -6.615 -15.736 1.00 85.94 93 LEU A C 1
ATOM 743 O O . LEU A 1 93 ? 11.251 -6.943 -15.584 1.00 85.94 93 LEU A O 1
ATOM 747 N N . VAL A 1 94 ? 9.194 -6.607 -14.737 1.00 89.31 94 VAL A N 1
ATOM 748 C CA . VAL A 1 94 ? 9.557 -6.901 -13.347 1.00 89.31 94 VAL A CA 1
ATOM 749 C C . VAL A 1 94 ? 8.684 -8.013 -12.782 1.00 89.31 94 VAL A C 1
ATOM 751 O O . VAL A 1 94 ? 7.464 -8.012 -12.952 1.00 89.31 94 VAL A O 1
ATOM 754 N N . ASP A 1 95 ? 9.316 -8.949 -12.076 1.00 90.56 95 ASP A N 1
ATOM 755 C CA . ASP A 1 95 ? 8.615 -9.969 -11.302 1.00 90.56 95 ASP A CA 1
ATOM 756 C C . ASP A 1 95 ? 8.243 -9.367 -9.935 1.00 90.56 95 ASP A C 1
ATOM 758 O O . ASP A 1 95 ? 9.114 -8.989 -9.149 1.00 90.56 95 ASP A O 1
ATOM 762 N N . LEU A 1 96 ? 6.946 -9.258 -9.646 1.00 91.81 96 LEU A N 1
ATOM 763 C CA . LEU A 1 96 ? 6.412 -8.785 -8.370 1.00 91.81 96 LEU A CA 1
ATOM 764 C C . LEU A 1 96 ? 5.843 -9.966 -7.585 1.00 91.81 96 LEU A C 1
ATOM 766 O O . LEU A 1 96 ? 4.919 -10.639 -8.040 1.00 91.81 96 LEU A O 1
ATOM 770 N N . ILE A 1 97 ? 6.358 -10.186 -6.382 1.00 93.62 97 ILE A N 1
ATOM 771 C CA . ILE A 1 97 ? 5.798 -11.129 -5.419 1.00 93.62 97 ILE A CA 1
ATOM 772 C C . ILE A 1 97 ? 4.953 -10.344 -4.423 1.00 93.62 97 ILE A C 1
ATOM 774 O O . ILE A 1 97 ? 5.453 -9.448 -3.743 1.00 93.62 97 ILE A O 1
ATOM 778 N N . ILE A 1 98 ? 3.673 -10.691 -4.341 1.00 94.88 98 ILE A N 1
ATOM 779 C CA . ILE A 1 98 ? 2.746 -10.163 -3.347 1.00 94.88 98 ILE A CA 1
ATOM 780 C C . ILE A 1 98 ? 2.563 -11.223 -2.260 1.00 94.88 98 ILE A C 1
ATOM 782 O O . ILE A 1 98 ? 2.153 -12.345 -2.551 1.00 94.88 98 ILE A O 1
ATOM 786 N N . MET A 1 99 ? 2.876 -10.867 -1.018 1.00 96.06 99 MET A N 1
ATOM 787 C CA . MET A 1 99 ? 2.623 -11.677 0.172 1.00 96.06 99 MET A CA 1
ATOM 788 C C . MET A 1 99 ? 1.286 -11.280 0.788 1.00 96.06 99 MET A C 1
ATOM 790 O O . MET A 1 99 ? 1.034 -10.093 0.996 1.00 96.06 99 MET A O 1
ATOM 794 N N . ASP A 1 100 ? 0.456 -12.258 1.133 1.00 94.06 100 ASP A N 1
ATOM 795 C CA . ASP A 1 100 ? -0.799 -12.023 1.846 1.00 94.06 100 ASP A CA 1
ATOM 796 C C . ASP A 1 100 ? -1.131 -13.199 2.766 1.00 94.06 100 ASP A C 1
ATOM 798 O O . ASP A 1 100 ? -1.303 -14.332 2.320 1.00 94.06 100 ASP A O 1
ATOM 802 N N . GLU A 1 101 ? -1.156 -12.934 4.073 1.00 91.06 101 GLU A N 1
ATOM 803 C CA . GLU A 1 101 ? -1.402 -13.936 5.123 1.00 91.06 101 GLU A CA 1
ATOM 804 C C . GLU A 1 101 ? -0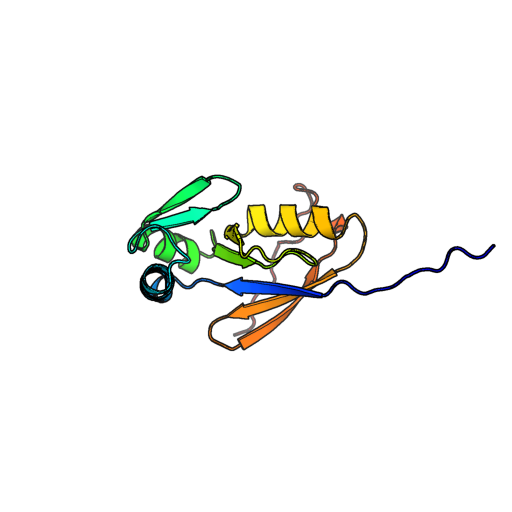.563 -15.224 4.965 1.00 91.06 101 GLU A C 1
ATOM 806 O O . GLU A 1 101 ? -1.033 -16.335 5.204 1.00 91.06 101 GLU A O 1
ATOM 811 N N . GLY A 1 102 ? 0.701 -15.077 4.552 1.00 87.88 102 GLY A N 1
ATOM 812 C CA . GLY A 1 102 ? 1.635 -16.190 4.343 1.00 87.88 102 GLY A CA 1
ATOM 813 C C . GLY A 1 102 ? 1.533 -16.881 2.979 1.00 87.88 102 GLY A C 1
ATOM 814 O O . GLY A 1 102 ? 2.329 -17.777 2.703 1.00 87.88 102 GLY A O 1
ATOM 815 N N . HIS A 1 103 ? 0.609 -16.459 2.116 1.00 93.06 103 HIS A N 1
ATOM 816 C CA . HIS A 1 103 ? 0.517 -16.920 0.734 1.00 93.06 103 HIS A CA 1
ATOM 817 C C . HIS A 1 103 ? 1.337 -16.024 -0.196 1.00 93.06 103 HIS A C 1
ATOM 819 O O . HIS A 1 103 ? 1.350 -14.801 -0.050 1.00 93.06 103 HIS A O 1
ATOM 825 N N . GLU A 1 104 ? 1.998 -16.653 -1.166 1.00 94.62 104 GLU A N 1
ATOM 826 C CA . GLU A 1 104 ? 2.792 -15.996 -2.203 1.00 94.62 104 GLU A CA 1
ATOM 827 C C . GLU A 1 104 ? 2.022 -15.941 -3.523 1.00 94.62 104 GLU A C 1
ATOM 829 O O . GLU A 1 104 ? 1.657 -16.975 -4.086 1.00 94.62 104 GLU A O 1
ATOM 834 N N . TYR A 1 105 ? 1.865 -14.737 -4.068 1.00 93.25 105 TYR A N 1
ATOM 835 C CA . TYR A 1 105 ? 1.301 -14.500 -5.393 1.00 93.25 105 TYR A CA 1
ATOM 836 C C . TYR A 1 105 ? 2.375 -13.906 -6.295 1.00 93.25 105 TYR A C 1
ATOM 838 O O . TYR A 1 105 ? 2.944 -12.859 -5.995 1.00 93.25 105 TYR A O 1
ATOM 846 N N . LYS A 1 106 ? 2.672 -14.581 -7.406 1.00 91.75 106 LYS A N 1
ATOM 847 C CA . LYS A 1 106 ? 3.687 -14.136 -8.367 1.00 91.75 106 LYS A CA 1
ATOM 848 C C . LYS A 1 106 ? 3.004 -13.463 -9.545 1.00 91.75 106 LYS A C 1
ATOM 850 O O . LYS A 1 106 ? 2.267 -14.111 -10.284 1.00 91.75 106 LYS A O 1
ATOM 855 N N . CYS A 1 107 ? 3.288 -12.183 -9.725 1.00 89.25 107 CYS A N 1
ATOM 856 C CA . CYS A 1 107 ? 2.739 -11.352 -10.782 1.00 89.25 107 CYS A CA 1
ATOM 857 C C . CYS A 1 107 ? 3.870 -10.800 -11.651 1.00 89.25 107 CYS A C 1
ATOM 859 O O . CYS A 1 107 ? 4.984 -10.579 -11.182 1.00 89.25 107 CYS A O 1
ATOM 861 N N . LYS A 1 108 ? 3.569 -10.536 -12.921 1.00 87.06 108 LYS A N 1
ATOM 862 C CA . LYS A 1 108 ? 4.458 -9.784 -13.808 1.00 87.06 108 LYS A CA 1
ATOM 863 C C . LYS A 1 108 ? 3.927 -8.369 -13.942 1.00 87.06 108 LYS A C 1
ATOM 865 O O . LYS A 1 108 ? 2.742 -8.189 -14.209 1.00 87.06 108 LYS A O 1
ATOM 870 N N . PHE A 1 109 ? 4.794 -7.386 -13.739 1.00 84.75 109 PHE A N 1
ATOM 871 C CA . PHE A 1 109 ? 4.487 -5.987 -13.983 1.00 84.75 109 PHE A CA 1
ATOM 872 C C . PHE A 1 109 ? 5.031 -5.584 -15.354 1.00 84.75 109 PHE A C 1
ATOM 874 O O . PHE A 1 109 ? 6.237 -5.678 -15.596 1.00 84.75 109 PHE A O 1
ATOM 881 N N . TYR A 1 110 ? 4.130 -5.135 -16.226 1.00 83.25 110 TYR A N 1
ATOM 882 C CA . TYR A 1 110 ? 4.428 -4.641 -17.567 1.00 83.25 110 TYR A CA 1
ATOM 883 C C . TYR A 1 110 ? 4.310 -3.109 -17.548 1.00 83.25 110 TYR A C 1
ATOM 885 O O . TYR A 1 110 ? 3.208 -2.582 -17.377 1.00 83.25 110 TYR A O 1
ATOM 893 N N . PRO A 1 111 ? 5.416 -2.355 -17.680 1.00 74.38 111 PRO A N 1
ATOM 894 C CA . PRO A 1 111 ? 5.388 -0.889 -17.580 1.00 74.38 111 PRO A CA 1
ATOM 895 C C . PRO A 1 111 ? 4.520 -0.198 -18.645 1.00 74.38 111 PRO A C 1
ATOM 897 O O . PRO A 1 111 ? 4.024 0.916 -18.416 1.00 74.38 111 PRO A O 1
ATOM 900 N N . GLU A 1 112 ? 4.346 -0.883 -19.778 1.00 71.88 112 GLU A N 1
ATOM 901 C CA . GLU A 1 112 ? 3.533 -0.520 -20.945 1.00 71.88 112 GLU A CA 1
ATOM 902 C C . GLU A 1 112 ? 2.019 -0.571 -20.682 1.00 71.88 112 GLU A C 1
ATOM 904 O O . GLU A 1 112 ? 1.284 0.253 -21.218 1.00 71.88 112 GLU A O 1
ATOM 909 N N . ASP A 1 113 ? 1.554 -1.424 -19.763 1.00 64.50 113 ASP A N 1
ATOM 910 C CA . ASP A 1 113 ? 0.137 -1.497 -19.369 1.00 64.50 113 ASP A CA 1
ATOM 911 C C . ASP A 1 113 ? -0.269 -0.375 -18.393 1.00 64.50 113 ASP A C 1
ATOM 913 O O . ASP A 1 113 ? -1.438 -0.211 -18.052 1.00 64.50 113 ASP A O 1
ATOM 917 N N . GLY A 1 114 ? 0.700 0.422 -17.932 1.00 52.69 114 GLY A N 1
ATOM 918 C CA . GLY A 1 114 ? 0.509 1.508 -16.971 1.00 52.69 114 GLY A CA 1
ATOM 919 C C . GLY A 1 114 ? 0.085 2.850 -17.576 1.00 52.69 114 GLY A C 1
ATOM 920 O O . GLY A 1 114 ? 0.298 3.879 -16.925 1.00 52.69 114 GLY A O 1
ATOM 921 N N . GLU A 1 115 ? -0.434 2.881 -18.806 1.00 49.97 115 GLU A N 1
ATOM 922 C CA . GLU A 1 115 ? -1.107 4.067 -19.344 1.00 49.97 115 GLU A CA 1
ATOM 923 C C . GLU A 1 115 ? -2.558 4.118 -18.828 1.00 49.97 115 GLU A C 1
ATOM 925 O O . GLU A 1 115 ? -3.287 3.135 -18.954 1.00 49.97 115 GLU A O 1
ATOM 930 N N . PRO A 1 116 ? -3.007 5.244 -18.238 1.00 49.31 116 PRO A N 1
ATOM 931 C CA . PRO A 1 116 ? -4.315 5.354 -17.581 1.00 49.31 116 PRO A CA 1
ATOM 932 C C . PRO A 1 116 ? -5.527 5.190 -18.519 1.00 49.31 116 PRO A C 1
ATOM 934 O O . PRO A 1 116 ? -6.652 5.151 -18.028 1.00 49.31 116 PRO A O 1
ATOM 937 N N . ASP A 1 117 ? -5.305 5.065 -19.829 1.00 45.34 117 ASP A N 1
ATOM 938 C CA . ASP A 1 117 ? -6.340 4.899 -20.853 1.00 45.34 117 ASP A CA 1
ATOM 939 C C . ASP A 1 117 ? -6.416 3.475 -21.435 1.00 45.34 117 ASP A C 1
ATOM 941 O O . ASP A 1 117 ? -7.170 3.247 -22.382 1.00 45.34 117 ASP A O 1
ATOM 945 N N . ASN A 1 118 ? -5.678 2.496 -20.890 1.00 42.41 118 ASN A N 1
ATOM 946 C CA . ASN A 1 118 ? -5.768 1.110 -21.352 1.00 42.41 118 ASN A CA 1
ATOM 947 C C . ASN A 1 118 ? -6.771 0.304 -20.489 1.00 42.41 118 ASN A C 1
ATOM 949 O O . ASN A 1 118 ? -6.482 0.003 -19.329 1.00 42.41 118 ASN A O 1
ATOM 953 N N . PRO A 1 119 ? -7.955 -0.077 -21.011 1.00 41.28 119 PRO A N 1
ATOM 954 C CA . PRO A 1 119 ? -9.011 -0.767 -20.260 1.00 41.28 119 PRO A CA 1
ATOM 955 C C . PRO A 1 119 ? -8.695 -2.243 -19.934 1.00 41.28 119 PRO A C 1
ATOM 957 O O . PRO A 1 119 ? -9.607 -3.011 -19.639 1.00 41.28 119 PRO A O 1
ATOM 960 N N . LEU A 1 120 ? -7.426 -2.667 -19.950 1.00 43.84 120 LEU A N 1
ATOM 961 C CA . LEU A 1 120 ? -7.006 -4.052 -19.682 1.00 43.84 120 LEU A CA 1
ATOM 962 C C . LEU A 1 120 ? -7.117 -4.485 -18.208 1.00 43.84 120 LEU A C 1
ATOM 964 O O . LEU A 1 120 ? -6.926 -5.657 -17.905 1.00 43.84 120 LEU A O 1
ATOM 968 N N . PHE A 1 121 ? -7.533 -3.591 -17.305 1.00 45.41 121 PHE A N 1
ATOM 969 C CA . PHE A 1 121 ? -8.096 -3.973 -15.999 1.00 45.41 121 PHE A CA 1
ATOM 970 C C . PHE A 1 121 ? -9.609 -4.280 -16.068 1.00 45.41 121 PHE A C 1
ATOM 972 O O . PHE A 1 121 ? -10.326 -4.176 -15.073 1.00 45.41 121 PHE A O 1
ATOM 979 N N . GLY A 1 122 ? -10.108 -4.655 -17.247 1.00 42.94 122 GLY A N 1
ATOM 980 C CA . GLY A 1 122 ? -11.395 -5.309 -17.438 1.00 42.94 122 GLY A CA 1
ATOM 981 C C . GLY A 1 122 ? -11.258 -6.821 -17.268 1.00 42.94 122 GLY A C 1
ATOM 982 O O . GLY A 1 122 ? -10.729 -7.498 -18.140 1.00 42.94 122 GLY A O 1
ATOM 983 N N . GLU A 1 123 ? -11.778 -7.325 -16.150 1.00 40.81 123 GLU A N 1
ATOM 984 C CA . GLU A 1 123 ? -12.208 -8.718 -15.970 1.00 40.81 123 GLU A CA 1
ATOM 985 C C . GLU A 1 123 ? -11.110 -9.795 -16.019 1.00 40.81 123 GLU A C 1
ATOM 987 O O . GLU A 1 123 ? -11.091 -10.672 -16.877 1.00 40.81 123 GLU A O 1
ATOM 992 N N . SER A 1 124 ? -10.290 -9.864 -14.970 1.00 42.12 124 SER A N 1
ATOM 993 C CA . SER A 1 124 ? -9.970 -11.185 -14.424 1.00 42.12 124 SER A CA 1
ATOM 994 C C . SER A 1 124 ? -11.110 -11.583 -13.488 1.00 42.12 124 SER A C 1
ATOM 996 O O . SER A 1 124 ? -11.091 -11.250 -12.302 1.00 42.12 124 SER A O 1
ATOM 998 N N . THR A 1 125 ? -12.142 -12.242 -14.016 1.00 40.56 125 THR A N 1
ATOM 999 C CA . THR A 1 125 ? -13.080 -12.986 -13.168 1.00 40.56 125 THR A CA 1
ATOM 1000 C C . THR A 1 125 ? -12.272 -14.008 -12.370 1.00 40.56 125 THR A C 1
ATOM 1002 O O . THR A 1 125 ? -11.582 -14.827 -12.983 1.00 40.56 125 THR A O 1
ATOM 1005 N N . PRO A 1 126 ? -12.327 -14.008 -11.031 1.00 44.62 126 PRO A N 1
ATOM 1006 C CA . PRO A 1 126 ? -11.924 -15.182 -10.284 1.00 44.62 126 PRO A CA 1
ATOM 1007 C C . PRO A 1 126 ? -12.954 -16.272 -10.608 1.00 44.62 126 PRO A C 1
ATOM 1009 O O . PRO A 1 126 ? -14.123 -16.123 -10.260 1.00 44.62 126 PRO A O 1
ATOM 1012 N N . GLU A 1 127 ? -12.557 -17.344 -11.293 1.00 42.91 127 GLU A N 1
ATOM 1013 C CA . GLU A 1 127 ? -13.312 -18.596 -11.205 1.00 42.91 127 GLU A CA 1
ATOM 1014 C C . GLU A 1 127 ? -13.099 -19.156 -9.792 1.00 42.91 127 GLU A C 1
ATOM 1016 O O . GLU A 1 127 ? -12.091 -19.810 -9.527 1.00 42.91 127 GLU A O 1
ATOM 1021 N N . TRP A 1 128 ? -14.029 -18.834 -8.888 1.00 49.19 128 TRP A N 1
ATOM 1022 C CA . TRP A 1 128 ? -14.263 -19.514 -7.611 1.00 49.19 128 TRP A CA 1
ATOM 1023 C C . TRP A 1 128 ? -15.769 -19.641 -7.388 1.00 49.19 128 TRP A C 1
ATOM 1025 O O . TRP A 1 128 ? -16.469 -18.609 -7.508 1.00 49.19 128 TRP A O 1
#

Foldseek 3Di:
DDDPPPPPQAEWEKEWDQLVCLQVCVVVVNAVDNQKAAFPPPRDMDGSVVVNVCVVVVNKIWIFTDDVPDPDTGTHIPVVVLVVVCVNQVQHKHWYWYHYPNDTDTDIDGNVCPDPPRVVVPDPDPPD

pLDDT: mean 83.56, std 19.39, range [38.38, 98.38]

Radius of gyration: 16.2 Å; chains: 1; bounding box: 47×30×46 Å

Secondary structure (DSSP, 8-state):
----------EEEEEE--GGGHHHHHHTTSSS-SSEEE-TTT--EEEHHHHHHHHHTTS--EEEEE-TT---EEEEEHHHHHHHHHHHHTTS-EEEEEEETTEEEEEEE-GGGG-TT-GGGS------